Protein AF-A0A844FDL9-F1 (afdb_monomer)

Organism: Clostridium scindens (strain JCM 10418 / VPI 12708) (NCBI:txid29347)

Radius of gyration: 16.91 Å; Cα contacts (8 Å, |Δi|>4): 120; chains: 1; bounding box: 46×26×45 Å

pLDDT: mean 82.96, std 13.06, range [42.12, 95.38]

Foldseek 3Di:
DVVVVVVLVLLQQLLVQLLVVVCVVPPVDSLQSLLLLLVLQCVVVVPQKAALVRSQVSSCVRRVDNDDSVSSVSSVVVVVQWDDDPRMIGGNPPDPDDPHDSSVVSSVVSSVVSVVVVVVVVVVVVVVVD

Solvent-accessible surface area (backbone atoms only — not comparable to full-atom values): 7334 Å² total; per-residue (Å²): 114,79,68,64,55,51,55,40,52,42,31,27,52,10,40,48,53,35,50,49,52,57,37,71,73,74,58,78,41,70,43,54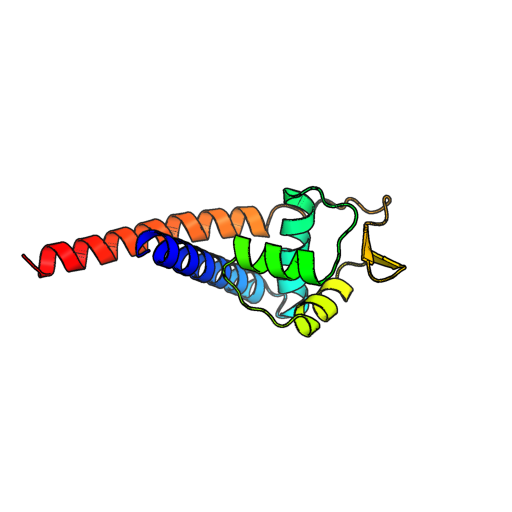,54,54,28,49,55,52,50,48,52,34,61,78,71,65,53,59,60,48,44,67,66,60,51,52,53,50,48,28,73,68,33,44,50,91,72,61,66,71,57,54,60,56,8,48,68,70,44,81,45,57,44,80,56,97,86,28,38,34,56,47,89,87,58,88,70,91,73,84,50,63,65,62,55,48,28,50,54,32,36,58,52,44,50,54,50,51,54,51,52,52,49,52,54,55,64,72,72,110

Sequence (130 aa):
MGKMLKDAEIKSMASYVTFRQLYDDGKNDIYYIIARFAENVLATQKWYSFGLTELVEQMRSEFGFDIPDYVIKTSLKRLKYLERKEGKYYIASKNTNKECGVVSETQKSALENNQKLMDALIKYIEEKRS

Nearest PDB structures (foldseek):
  5v89-assembly2_C  TM=6.848E-01  e=9.150E-02  Homo sapiens
  8b9x-assembly2_B  TM=7.469E-01  e=3.363E-01  Homo sapiens
  7viv-assembly1_A  TM=6.199E-01  e=5.727E-01  African swine fever virus
  6l0o-assembly1_A  TM=5.869E-01  e=9.753E-01  Homo sapiens
  7t8l-assembly1_A  TM=5.313E-01  e=7.256E-01  Acinetobacter sp. NEB 394

Secondary structure (DSSP, 8-state):
-HHHHHHHHHHHHHHHHHHHHHIIIII--HHHHHHHHHHHHHHHTT-SEE-HHHHHHHHHHHH-----HHHHHHHHTT-TTEEEETTEEEE-TT---S-TTHHHHHHHHHHHHHHHHHHHHHHHHHHHH-

Structure (mmCIF, N/CA/C/O backbone):
data_AF-A0A844FDL9-F1
#
_entry.id   AF-A0A844FDL9-F1
#
loop_
_atom_site.group_PDB
_atom_site.id
_atom_site.type_symbol
_atom_site.label_atom_id
_atom_site.label_alt_id
_atom_site.label_comp_id
_atom_site.label_asym_id
_atom_site.label_entity_id
_atom_site.label_seq_id
_atom_site.pdbx_PDB_ins_code
_atom_site.Cartn_x
_atom_site.Cartn_y
_atom_site.Cartn_z
_atom_site.occupancy
_atom_site.B_iso_or_equiv
_atom_site.auth_seq_id
_atom_site.auth_comp_id
_atom_site.auth_asym_id
_atom_site.auth_atom_id
_atom_site.pdbx_PDB_model_num
ATOM 1 N N . MET A 1 1 ? -6.830 -12.412 22.369 1.00 42.12 1 MET A N 1
ATOM 2 C CA . MET A 1 1 ? -7.407 -12.562 21.013 1.00 42.12 1 MET A CA 1
ATOM 3 C C . MET A 1 1 ? -8.255 -11.361 20.588 1.00 42.12 1 MET A C 1
ATOM 5 O O . MET A 1 1 ? -7.950 -10.788 19.556 1.00 42.12 1 MET A O 1
ATOM 9 N N . GLY A 1 2 ? -9.226 -10.894 21.389 1.00 47.16 2 GLY A N 1
ATOM 10 C CA . GLY A 1 2 ? -10.128 -9.789 20.999 1.00 47.16 2 GLY A CA 1
ATOM 11 C C . GLY A 1 2 ? -9.512 -8.391 20.784 1.00 47.16 2 GLY A C 1
ATOM 12 O O . GLY A 1 2 ? -10.136 -7.568 20.131 1.00 47.16 2 GLY A O 1
ATOM 13 N N . LYS A 1 3 ? -8.299 -8.106 21.287 1.00 54.09 3 LYS A N 1
ATOM 14 C CA . LYS A 1 3 ? -7.605 -6.820 21.050 1.00 54.09 3 LYS A CA 1
ATOM 15 C C . LYS A 1 3 ? -6.950 -6.748 19.657 1.00 54.09 3 LYS A C 1
ATOM 17 O O . LYS A 1 3 ? -7.048 -5.724 19.004 1.00 54.09 3 LYS A O 1
ATOM 22 N N . MET A 1 4 ? -6.379 -7.857 19.170 1.00 54.25 4 MET A N 1
ATOM 23 C CA . MET A 1 4 ? -5.722 -7.916 17.850 1.00 54.25 4 MET A CA 1
ATOM 24 C C . MET A 1 4 ? -6.706 -7.835 16.674 1.00 54.25 4 MET A C 1
ATOM 26 O O . MET A 1 4 ? -6.350 -7.287 15.637 1.00 54.25 4 MET A O 1
ATOM 30 N N . LEU A 1 5 ? -7.932 -8.358 16.827 1.00 56.59 5 LEU A N 1
ATOM 31 C CA . LEU A 1 5 ? -8.976 -8.225 15.799 1.00 56.59 5 LEU A CA 1
ATOM 32 C C . LEU A 1 5 ? -9.392 -6.759 15.601 1.00 56.59 5 LEU A C 1
ATOM 34 O O . LEU A 1 5 ? -9.464 -6.306 14.463 1.00 56.59 5 LEU A O 1
ATOM 38 N N . LYS A 1 6 ? -9.545 -5.999 16.696 1.00 68.31 6 LYS A N 1
ATOM 39 C CA . LYS A 1 6 ? -9.884 -4.568 16.639 1.00 68.31 6 LYS A CA 1
ATOM 40 C C . LYS A 1 6 ? -8.829 -3.757 15.886 1.00 68.31 6 LYS A C 1
ATOM 42 O O . LYS A 1 6 ? -9.177 -2.924 15.058 1.00 68.31 6 LYS A O 1
ATOM 47 N N . ASP A 1 7 ? -7.548 -4.026 16.131 1.00 79.00 7 ASP A N 1
ATOM 48 C CA . ASP A 1 7 ? -6.461 -3.261 15.509 1.00 79.00 7 ASP A CA 1
ATOM 49 C C . ASP A 1 7 ? -6.415 -3.457 13.983 1.00 79.00 7 ASP A C 1
ATOM 51 O O . ASP A 1 7 ? -6.181 -2.503 13.239 1.00 79.00 7 ASP A O 1
ATOM 55 N N . ALA A 1 8 ? -6.664 -4.677 13.496 1.00 80.75 8 ALA A N 1
ATOM 56 C CA . ALA A 1 8 ? -6.704 -4.968 12.063 1.00 80.75 8 ALA A CA 1
ATOM 57 C C . ALA A 1 8 ? -7.917 -4.322 11.371 1.00 80.75 8 ALA A C 1
ATOM 59 O O . ALA A 1 8 ? -7.776 -3.752 10.289 1.00 80.75 8 ALA A O 1
ATOM 60 N N . GLU A 1 9 ? -9.090 -4.359 12.007 1.00 82.81 9 GLU A N 1
ATOM 61 C CA . GLU A 1 9 ? -10.319 -3.733 11.502 1.00 82.81 9 GLU A CA 1
ATOM 62 C C . GLU A 1 9 ? -10.180 -2.207 11.420 1.00 82.81 9 GLU A C 1
ATOM 64 O O . GLU A 1 9 ? -10.497 -1.607 10.392 1.00 82.81 9 GLU A O 1
ATOM 69 N N . ILE A 1 10 ? -9.616 -1.580 12.456 1.00 85.88 10 ILE A N 1
ATOM 70 C CA . ILE A 1 10 ? -9.383 -0.130 12.504 1.00 85.88 10 ILE A CA 1
ATOM 71 C C . ILE A 1 10 ? -8.388 0.302 11.421 1.00 85.88 10 ILE A C 1
ATOM 73 O O . ILE A 1 10 ? -8.634 1.284 10.712 1.00 85.88 10 ILE A O 1
ATOM 77 N N . LYS A 1 11 ? -7.296 -0.454 11.236 1.00 87.50 11 LYS A N 1
ATOM 78 C CA . LYS A 1 11 ? -6.318 -0.215 10.160 1.00 87.50 11 LYS A CA 1
ATOM 79 C C . LYS A 1 11 ? -6.929 -0.376 8.771 1.00 87.50 11 LYS A C 1
ATOM 81 O O . LYS A 1 11 ? -6.692 0.475 7.913 1.00 87.50 11 LYS A O 1
ATOM 86 N N . SER A 1 12 ? -7.734 -1.418 8.564 1.00 88.19 12 SER A N 1
ATOM 87 C CA . SER A 1 12 ? -8.431 -1.672 7.299 1.00 88.19 12 SER A CA 1
ATOM 88 C C . SER A 1 12 ? -9.394 -0.533 6.956 1.00 88.19 12 SER A C 1
ATOM 90 O O . SER A 1 12 ? -9.339 0.031 5.862 1.00 88.19 12 SER A O 1
ATOM 92 N N . MET A 1 13 ? -10.205 -0.0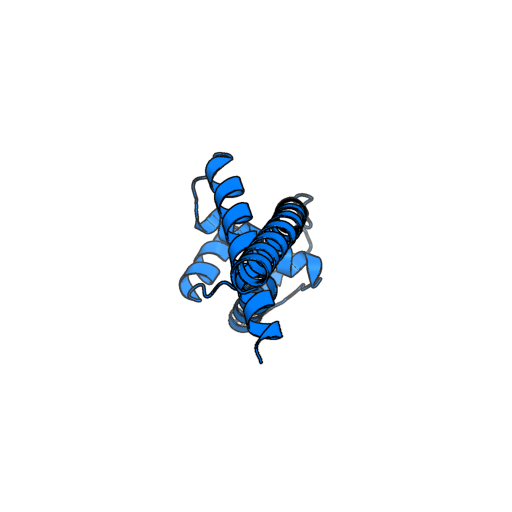92 7.923 1.00 88.69 13 MET A N 1
ATOM 93 C CA . MET A 1 13 ? -11.102 1.051 7.742 1.00 88.69 13 MET A CA 1
ATOM 94 C C . MET A 1 13 ? -10.340 2.349 7.465 1.00 88.69 13 MET A C 1
ATOM 96 O O . MET A 1 13 ? -10.752 3.130 6.608 1.00 88.69 13 MET A O 1
ATOM 100 N N . ALA A 1 14 ? -9.233 2.599 8.172 1.00 87.56 14 ALA A N 1
ATOM 101 C CA . ALA A 1 14 ? -8.436 3.812 7.977 1.00 87.56 14 ALA A CA 1
ATOM 102 C C . ALA A 1 14 ? -7.850 3.842 6.569 1.00 87.56 14 ALA A C 1
ATOM 104 O O . ALA A 1 14 ? -7.992 4.825 5.844 1.00 87.56 14 ALA A O 1
ATOM 105 N N . SER A 1 15 ? -7.285 2.714 6.152 1.00 90.44 15 SER A N 1
ATOM 106 C CA . SER A 1 15 ? -6.722 2.556 4.823 1.00 90.44 15 SER A CA 1
ATOM 107 C C . SER A 1 15 ? -7.804 2.668 3.739 1.00 90.44 15 SER A C 1
ATOM 109 O O . SER A 1 15 ? -7.524 3.210 2.673 1.00 90.44 15 SER A O 1
ATOM 111 N N . TYR A 1 16 ? -9.045 2.218 3.987 1.00 90.06 16 TYR A N 1
ATOM 112 C CA . TYR A 1 16 ? -10.166 2.375 3.046 1.00 90.06 16 TYR A CA 1
ATOM 113 C C . TYR A 1 16 ? -10.566 3.843 2.874 1.00 90.06 16 TYR A C 1
ATOM 115 O O . TYR A 1 16 ? -10.747 4.301 1.746 1.00 90.06 16 TYR A O 1
ATOM 123 N N . VAL A 1 17 ? -10.651 4.602 3.971 1.00 88.88 17 VAL A N 1
ATOM 124 C CA . VAL A 1 17 ? -10.907 6.051 3.925 1.00 88.88 17 VAL A CA 1
ATOM 125 C C . VAL A 1 17 ? -9.806 6.758 3.133 1.00 88.88 17 VAL A C 1
ATOM 127 O O . VAL A 1 17 ? -10.109 7.531 2.227 1.00 88.88 17 VAL A O 1
ATOM 130 N N . THR A 1 18 ? -8.538 6.431 3.398 1.00 88.56 18 THR A N 1
ATOM 131 C CA . THR A 1 18 ? -7.396 6.967 2.641 1.00 88.56 18 THR A CA 1
ATOM 132 C C . THR A 1 18 ? -7.462 6.598 1.163 1.00 88.56 18 THR A C 1
ATOM 134 O O . THR A 1 18 ? -7.263 7.455 0.306 1.00 88.56 18 THR A O 1
ATOM 137 N N . PHE A 1 19 ? -7.774 5.340 0.842 1.00 89.94 19 PHE A N 1
ATOM 138 C CA . PHE A 1 19 ? -7.952 4.891 -0.536 1.00 89.94 19 PHE A CA 1
ATOM 139 C C . PHE A 1 19 ? -9.044 5.702 -1.237 1.00 89.94 19 PHE A C 1
ATOM 141 O O . PHE A 1 19 ? -8.838 6.165 -2.356 1.00 89.94 19 PHE A O 1
ATOM 148 N N . ARG A 1 20 ? -10.191 5.898 -0.575 1.00 88.81 20 ARG A N 1
ATOM 149 C CA . ARG A 1 20 ? -11.329 6.642 -1.115 1.00 88.81 20 ARG A CA 1
ATOM 150 C C . ARG A 1 20 ? -10.974 8.103 -1.380 1.00 88.81 20 ARG A C 1
ATOM 152 O O . ARG A 1 20 ? -11.254 8.589 -2.467 1.00 88.81 20 ARG A O 1
ATOM 159 N N . GLN A 1 21 ? -10.289 8.758 -0.446 1.00 86.69 21 GLN A N 1
ATOM 160 C CA . GLN A 1 21 ? -9.817 10.135 -0.616 1.00 86.69 21 GLN A CA 1
ATOM 161 C C . GLN A 1 21 ? -8.857 10.260 -1.806 1.00 86.69 21 GLN A C 1
ATOM 163 O O . GLN A 1 21 ? -9.064 11.097 -2.675 1.00 86.69 21 GLN A O 1
ATOM 168 N N . LEU A 1 22 ? -7.876 9.359 -1.922 1.00 85.00 22 LEU A N 1
ATOM 169 C CA . LEU A 1 22 ? -6.951 9.340 -3.063 1.00 85.00 22 LEU A CA 1
ATOM 170 C C . LEU A 1 22 ? -7.641 9.025 -4.400 1.00 85.00 22 LEU A C 1
ATOM 172 O O . LEU A 1 22 ? -7.162 9.441 -5.457 1.00 85.00 22 LEU A O 1
ATOM 176 N N . TYR A 1 23 ? -8.731 8.257 -4.365 1.00 86.94 23 TYR A N 1
ATOM 177 C CA . TYR A 1 23 ? -9.550 7.963 -5.536 1.00 86.94 23 TYR A CA 1
ATOM 178 C C . TYR A 1 23 ? -10.333 9.199 -5.987 1.00 86.94 23 TYR A C 1
ATOM 180 O O . TYR A 1 23 ? -10.280 9.555 -7.166 1.00 86.94 23 TYR A O 1
ATOM 188 N N . ASP A 1 24 ? -10.992 9.867 -5.040 1.00 84.38 24 ASP A N 1
ATOM 189 C CA . ASP A 1 24 ? -11.831 11.042 -5.276 1.00 84.38 24 ASP A CA 1
ATOM 190 C C . ASP A 1 24 ? -11.001 12.295 -5.645 1.00 84.38 24 ASP A C 1
ATOM 192 O O . ASP A 1 24 ? -11.478 13.120 -6.423 1.00 84.38 24 ASP A O 1
ATOM 196 N N . ASP A 1 25 ? -9.725 12.377 -5.238 1.00 76.19 25 ASP A N 1
ATOM 197 C CA . ASP A 1 25 ? -8.748 13.422 -5.624 1.00 76.19 25 ASP A CA 1
ATOM 198 C C . ASP A 1 25 ? -8.296 13.358 -7.108 1.00 76.19 25 ASP A C 1
ATOM 200 O O . ASP A 1 25 ? -7.269 13.909 -7.515 1.00 76.19 25 ASP A O 1
ATOM 204 N N . GLY A 1 26 ? -9.080 12.695 -7.961 1.00 58.50 26 GLY A N 1
ATOM 205 C CA . GLY A 1 26 ? -9.009 12.838 -9.414 1.00 58.50 26 GLY A CA 1
ATOM 206 C C . GLY A 1 26 ? -8.098 11.848 -10.130 1.00 58.50 26 GLY A C 1
ATOM 207 O O . GLY A 1 26 ? -7.892 11.987 -11.336 1.00 58.50 26 GLY A O 1
ATOM 208 N N . LYS A 1 27 ? -7.562 10.833 -9.439 1.00 62.81 27 LYS A N 1
ATOM 209 C CA . LYS A 1 27 ? -6.688 9.848 -10.089 1.00 62.81 27 LYS A CA 1
ATOM 210 C C . LYS A 1 27 ? -7.408 8.620 -10.617 1.00 62.81 27 LYS A C 1
ATOM 212 O O . LYS A 1 27 ? -6.846 8.052 -11.544 1.00 62.81 27 LYS A O 1
ATOM 217 N N . ASN A 1 28 ? -8.597 8.244 -10.107 1.00 76.00 28 ASN A N 1
ATOM 218 C CA . ASN A 1 28 ? -9.483 7.134 -10.554 1.00 76.00 28 ASN A CA 1
ATOM 219 C C . ASN A 1 28 ? -8.790 5.824 -11.025 1.00 76.00 28 ASN A C 1
ATOM 221 O O . ASN A 1 28 ? -9.413 4.947 -11.618 1.00 76.00 28 ASN A O 1
ATOM 225 N N . ASP A 1 29 ? -7.494 5.669 -10.768 1.00 87.94 29 ASP A N 1
ATOM 226 C CA . ASP A 1 29 ? -6.626 4.596 -11.218 1.00 87.94 29 ASP A CA 1
ATOM 227 C C . ASP A 1 29 ? -6.250 3.833 -9.958 1.00 87.94 29 ASP A C 1
ATOM 229 O O . ASP A 1 29 ? -5.365 4.215 -9.188 1.00 87.94 29 ASP A O 1
ATOM 233 N N . ILE A 1 30 ? -6.970 2.739 -9.746 1.00 90.31 30 ILE A N 1
ATOM 234 C CA . ILE A 1 30 ? -6.791 1.847 -8.604 1.00 90.31 30 ILE A CA 1
ATOM 235 C C . ILE A 1 30 ? -5.334 1.365 -8.518 1.00 90.31 30 ILE A C 1
ATOM 237 O O . ILE A 1 30 ? -4.775 1.293 -7.426 1.00 90.31 30 ILE A O 1
ATOM 241 N N . TYR A 1 31 ? -4.678 1.104 -9.654 1.00 92.44 31 TYR A N 1
ATOM 242 C CA . TYR A 1 31 ? -3.280 0.670 -9.680 1.00 92.44 31 TYR A CA 1
ATOM 243 C C . TYR A 1 31 ? -2.322 1.793 -9.290 1.00 92.44 31 TYR A C 1
ATOM 245 O O . TYR A 1 31 ? -1.291 1.531 -8.673 1.00 92.44 31 TYR A O 1
ATOM 253 N N . TYR A 1 32 ? -2.649 3.043 -9.622 1.00 89.69 32 TYR A N 1
ATOM 254 C CA . TYR A 1 32 ? -1.893 4.194 -9.135 1.00 89.69 32 TYR A CA 1
ATOM 255 C C . TYR A 1 32 ? -1.994 4.313 -7.611 1.00 89.69 32 TYR A C 1
ATOM 257 O O . TYR A 1 32 ? -0.976 4.461 -6.938 1.00 89.69 32 TYR A O 1
ATOM 265 N N . ILE A 1 33 ? -3.203 4.206 -7.056 1.00 90.75 33 ILE A N 1
ATOM 266 C CA . ILE A 1 33 ? -3.420 4.325 -5.610 1.00 90.75 33 ILE A CA 1
ATOM 267 C C . ILE A 1 33 ? -2.679 3.205 -4.876 1.00 90.75 33 ILE A C 1
ATOM 269 O O . ILE A 1 33 ? -1.910 3.479 -3.960 1.00 90.75 33 ILE A O 1
ATOM 273 N N . ILE A 1 34 ? -2.804 1.953 -5.322 1.00 93.62 34 ILE A N 1
ATOM 274 C CA . ILE A 1 34 ? -2.074 0.822 -4.724 1.00 93.62 34 ILE A CA 1
ATOM 275 C C . ILE A 1 34 ? -0.553 1.025 -4.831 1.00 93.62 34 ILE A C 1
ATOM 277 O O . ILE A 1 34 ? 0.172 0.724 -3.884 1.00 93.62 34 ILE A O 1
ATOM 281 N N . ALA A 1 35 ? -0.053 1.588 -5.936 1.00 92.31 35 ALA A N 1
ATOM 282 C CA . ALA A 1 35 ? 1.364 1.921 -6.073 1.00 92.31 35 ALA A CA 1
ATOM 283 C C . ALA A 1 35 ? 1.822 2.963 -5.042 1.00 92.31 35 ALA A C 1
ATOM 285 O O . ALA A 1 35 ? 2.934 2.861 -4.533 1.00 92.31 35 ALA A O 1
ATOM 286 N N . ARG A 1 36 ? 0.962 3.924 -4.680 1.00 89.94 36 ARG A N 1
ATOM 287 C CA . ARG A 1 36 ? 1.240 4.890 -3.609 1.00 89.94 36 ARG A CA 1
ATOM 288 C C . ARG A 1 36 ? 1.351 4.224 -2.239 1.00 89.94 36 ARG A C 1
ATOM 290 O O . ARG A 1 36 ? 2.242 4.594 -1.477 1.00 89.94 36 ARG A O 1
ATOM 297 N N . PHE A 1 37 ? 0.490 3.250 -1.938 1.00 92.50 37 PHE A N 1
ATOM 298 C CA . PHE A 1 37 ? 0.599 2.452 -0.711 1.00 92.50 37 PHE A CA 1
ATOM 299 C C . PHE A 1 37 ? 1.898 1.637 -0.687 1.00 92.50 37 PHE A C 1
ATOM 301 O O . PHE A 1 37 ? 2.597 1.637 0.322 1.00 92.50 37 PHE A O 1
ATOM 308 N N . ALA A 1 38 ? 2.267 1.002 -1.803 1.00 92.62 38 ALA A N 1
ATOM 309 C CA . ALA A 1 38 ? 3.542 0.298 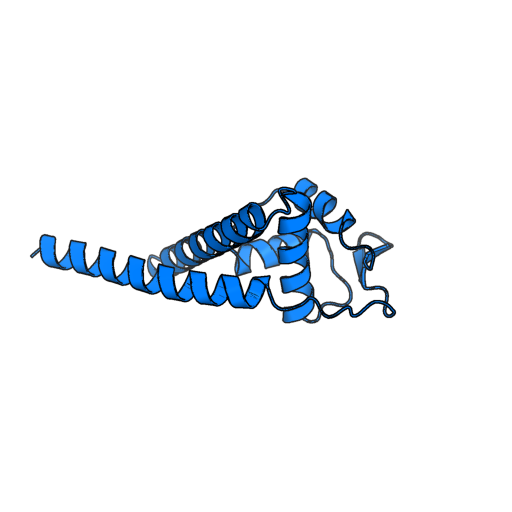-1.913 1.00 92.62 38 ALA A CA 1
ATOM 310 C C . ALA A 1 38 ? 4.737 1.247 -1.722 1.00 92.62 38 ALA A C 1
ATOM 312 O O . ALA A 1 38 ? 5.643 0.943 -0.955 1.00 92.62 38 ALA A O 1
ATOM 313 N N . GLU A 1 39 ? 4.730 2.420 -2.362 1.00 90.12 39 GLU A N 1
ATOM 314 C CA . GLU A 1 39 ? 5.788 3.423 -2.192 1.00 90.12 39 GLU A CA 1
ATOM 315 C C . GLU A 1 39 ? 5.907 3.892 -0.735 1.00 90.12 39 GLU A C 1
AT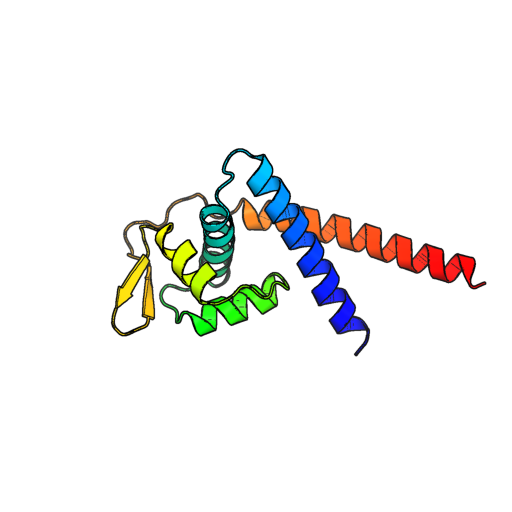OM 317 O O . GLU A 1 39 ? 7.024 4.057 -0.248 1.00 90.12 39 GLU A O 1
ATOM 322 N N . ASN A 1 40 ? 4.781 4.039 -0.023 1.00 89.31 40 ASN A N 1
ATOM 323 C CA . ASN A 1 40 ? 4.786 4.360 1.403 1.00 89.31 40 ASN A CA 1
ATOM 324 C C . ASN A 1 40 ? 5.563 3.309 2.208 1.00 89.31 40 ASN A C 1
ATOM 326 O O . ASN A 1 40 ? 6.471 3.679 2.942 1.00 89.31 40 ASN A O 1
ATOM 330 N N . VAL A 1 41 ? 5.284 2.015 2.002 1.00 90.94 41 VAL A N 1
ATOM 331 C CA . VAL A 1 41 ? 6.019 0.917 2.661 1.00 90.94 41 VAL A CA 1
ATOM 332 C C . VAL A 1 41 ? 7.514 0.984 2.354 1.00 90.94 41 VAL A C 1
ATOM 334 O O . VAL A 1 41 ? 8.346 0.902 3.254 1.00 90.94 41 VAL A O 1
ATOM 337 N N . LEU A 1 42 ? 7.879 1.150 1.079 1.00 89.69 42 LEU A N 1
ATOM 338 C CA . LEU A 1 42 ? 9.287 1.182 0.673 1.00 89.69 42 LEU A CA 1
ATOM 339 C C . LEU A 1 42 ? 10.047 2.328 1.346 1.00 89.69 42 LEU A C 1
ATOM 341 O O . LEU A 1 42 ? 11.196 2.156 1.755 1.00 89.69 42 LEU A O 1
ATOM 345 N N . ALA A 1 43 ? 9.405 3.487 1.476 1.00 84.31 43 ALA A N 1
ATOM 346 C CA . ALA A 1 43 ? 10.014 4.656 2.079 1.00 84.31 43 ALA A CA 1
ATOM 347 C C . ALA A 1 43 ? 10.074 4.580 3.612 1.00 84.31 43 ALA A C 1
ATOM 349 O O . ALA A 1 43 ? 11.117 4.899 4.188 1.00 84.31 43 ALA A O 1
ATOM 350 N N . THR A 1 44 ? 9.006 4.126 4.278 1.00 83.12 44 THR A N 1
ATOM 351 C CA . THR A 1 44 ? 8.969 3.989 5.744 1.00 83.12 44 THR A CA 1
ATOM 352 C C . THR A 1 44 ? 9.937 2.915 6.229 1.00 83.12 44 THR A C 1
ATOM 354 O O . THR A 1 44 ? 10.674 3.141 7.190 1.00 83.12 44 THR A O 1
ATOM 357 N N . GLN A 1 45 ? 10.007 1.785 5.521 1.00 83.44 45 GLN A N 1
ATOM 358 C CA . GLN A 1 45 ? 10.902 0.671 5.841 1.00 83.44 45 GLN A CA 1
ATOM 359 C C . GLN A 1 45 ? 12.325 0.854 5.283 1.00 83.44 45 GLN A C 1
ATOM 361 O O . GLN A 1 45 ? 13.217 0.062 5.588 1.00 83.44 45 GLN A O 1
ATOM 366 N N . LYS A 1 46 ? 12.565 1.904 4.481 1.00 84.00 46 LYS A N 1
ATOM 367 C CA . LYS A 1 46 ? 13.847 2.196 3.807 1.00 84.00 46 LYS A CA 1
ATOM 368 C C . LYS A 1 46 ? 14.365 1.023 2.961 1.00 84.00 46 LYS A C 1
ATOM 370 O O . LYS A 1 46 ? 15.565 0.742 2.930 1.00 84.00 46 LYS A O 1
ATOM 375 N N . TRP A 1 47 ? 13.466 0.317 2.280 1.00 87.94 47 TRP A N 1
ATOM 376 C CA . TRP A 1 47 ? 13.814 -0.830 1.443 1.00 87.94 47 TRP A CA 1
ATOM 377 C C . TRP A 1 47 ? 14.359 -0.385 0.087 1.00 87.94 47 TRP A C 1
ATOM 379 O O . TRP A 1 47 ? 13.640 0.205 -0.712 1.00 87.94 47 TRP A O 1
ATOM 389 N N . TYR A 1 48 ? 15.612 -0.732 -0.214 1.00 87.44 48 TYR A N 1
ATOM 390 C CA . TYR A 1 48 ? 16.226 -0.499 -1.532 1.00 87.44 48 TYR A CA 1
ATOM 391 C C . TYR A 1 48 ? 16.062 -1.680 -2.499 1.00 87.44 48 TYR A C 1
ATOM 393 O O . TYR A 1 48 ? 16.191 -1.513 -3.714 1.00 87.44 48 TYR A O 1
ATOM 401 N N . SER A 1 49 ? 15.762 -2.869 -1.970 1.00 91.00 49 SER A N 1
ATOM 402 C CA . SER A 1 49 ? 15.432 -4.068 -2.739 1.00 91.00 49 SER A CA 1
ATOM 403 C C . SER A 1 49 ? 14.445 -4.940 -1.974 1.00 91.00 49 SER A C 1
ATOM 405 O O . SER A 1 49 ? 14.550 -5.006 -0.751 1.00 91.00 49 SER A O 1
ATOM 407 N N . PHE A 1 50 ? 13.538 -5.625 -2.670 1.00 94.31 50 PHE A N 1
ATOM 408 C CA . PHE A 1 50 ? 12.493 -6.438 -2.036 1.00 94.31 50 PHE A CA 1
ATOM 409 C C . PHE A 1 50 ? 11.940 -7.527 -2.968 1.00 94.31 50 PHE A C 1
ATOM 411 O O . PHE A 1 50 ? 11.973 -7.406 -4.199 1.00 94.31 50 PHE A O 1
ATOM 418 N N . GLY A 1 51 ? 11.415 -8.601 -2.382 1.00 95.19 51 GLY A N 1
ATOM 419 C CA . GLY A 1 51 ? 10.576 -9.592 -3.053 1.00 95.19 51 GLY A CA 1
ATOM 420 C C . GLY A 1 51 ? 9.106 -9.163 -3.111 1.00 95.19 51 GLY A C 1
ATOM 421 O O . GLY A 1 51 ? 8.634 -8.399 -2.273 1.00 95.19 51 GLY A O 1
ATOM 422 N N . LEU A 1 52 ? 8.350 -9.673 -4.093 1.00 94.69 52 LEU A N 1
ATOM 423 C CA . LEU A 1 52 ? 6.912 -9.372 -4.193 1.00 94.69 52 LEU A CA 1
ATOM 424 C C . LEU A 1 52 ? 6.154 -9.836 -2.943 1.00 94.69 52 LEU A C 1
ATOM 426 O O . LEU A 1 52 ? 5.383 -9.062 -2.390 1.00 94.69 52 LEU A O 1
ATOM 430 N N . THR A 1 53 ? 6.406 -11.069 -2.499 1.00 93.75 53 THR A N 1
ATOM 431 C CA . THR A 1 53 ? 5.755 -11.671 -1.327 1.00 93.75 53 THR A CA 1
ATOM 432 C C . THR A 1 53 ? 6.034 -10.875 -0.053 1.00 93.75 53 THR A C 1
ATOM 434 O O . THR A 1 53 ? 5.099 -10.555 0.668 1.00 93.75 53 THR A O 1
ATOM 437 N N . GLU A 1 54 ? 7.286 -10.455 0.161 1.00 94.44 54 GLU A N 1
ATOM 438 C CA . GLU A 1 54 ? 7.682 -9.622 1.310 1.00 94.44 54 GLU A CA 1
ATOM 439 C C . GLU A 1 54 ? 6.904 -8.298 1.337 1.00 94.44 54 GLU A C 1
ATOM 441 O O . GLU A 1 54 ? 6.400 -7.883 2.378 1.00 94.44 54 GLU A O 1
ATOM 446 N N . LEU A 1 55 ? 6.751 -7.646 0.178 1.00 94.88 55 LEU A N 1
ATOM 447 C CA . LEU A 1 55 ? 5.954 -6.425 0.078 1.00 94.88 55 LEU A CA 1
ATOM 448 C C . LEU A 1 55 ? 4.467 -6.688 0.349 1.00 94.88 55 LEU A C 1
ATOM 450 O O . LEU A 1 55 ? 3.844 -5.903 1.058 1.00 94.88 55 LEU A O 1
ATOM 454 N N . VAL A 1 56 ? 3.891 -7.762 -0.202 1.00 94.50 56 VAL A N 1
ATOM 455 C CA . VAL A 1 56 ? 2.474 -8.109 0.017 1.00 94.50 56 VAL A CA 1
ATOM 456 C C . VAL A 1 56 ? 2.197 -8.339 1.502 1.00 94.50 56 VAL A C 1
ATOM 458 O O . VAL A 1 56 ? 1.232 -7.795 2.040 1.00 94.50 56 VAL A O 1
ATOM 461 N N . GLU A 1 57 ? 3.052 -9.104 2.176 1.00 93.88 57 GLU A N 1
ATOM 462 C CA . GLU A 1 57 ? 2.936 -9.376 3.609 1.00 93.88 57 GLU A CA 1
ATOM 463 C C . GLU A 1 57 ? 3.063 -8.096 4.439 1.00 93.88 57 GLU A C 1
ATOM 465 O O . GLU A 1 57 ? 2.252 -7.860 5.340 1.00 93.88 57 GLU A O 1
ATOM 470 N N . GLN A 1 58 ? 4.013 -7.222 4.095 1.00 94.06 58 GLN A N 1
ATOM 471 C CA . GLN A 1 58 ? 4.193 -5.949 4.788 1.00 94.06 58 GLN A CA 1
ATOM 472 C C . GLN A 1 58 ? 2.995 -5.013 4.590 1.00 94.06 58 GLN A C 1
ATOM 474 O O . GLN A 1 58 ? 2.488 -4.446 5.557 1.00 94.06 58 GLN A O 1
ATOM 479 N N . MET A 1 59 ? 2.483 -4.901 3.361 1.00 93.19 59 MET A N 1
ATOM 480 C CA . MET A 1 59 ? 1.274 -4.129 3.065 1.00 93.19 59 MET A CA 1
ATOM 481 C C . MET A 1 59 ? 0.064 -4.667 3.837 1.00 93.19 59 MET A C 1
ATOM 483 O O . MET A 1 59 ? -0.707 -3.889 4.396 1.00 93.19 59 MET A O 1
ATOM 487 N N . ARG A 1 60 ? -0.098 -5.992 3.916 1.00 92.12 60 ARG A N 1
ATOM 488 C CA . ARG A 1 60 ? -1.174 -6.621 4.693 1.00 92.12 60 ARG A CA 1
ATOM 489 C C . ARG A 1 60 ? -1.065 -6.287 6.180 1.00 92.12 60 ARG A C 1
ATOM 491 O O . ARG A 1 60 ? -2.068 -5.947 6.802 1.00 92.12 60 ARG A O 1
ATOM 498 N N . SER A 1 61 ? 0.140 -6.351 6.739 1.00 90.69 61 SER A N 1
ATOM 499 C CA . SER A 1 61 ? 0.413 -6.043 8.149 1.00 90.69 61 SER A CA 1
ATOM 500 C C . SER A 1 61 ? 0.170 -4.565 8.502 1.00 90.69 61 SER A C 1
ATOM 502 O O . SER A 1 61 ? -0.403 -4.242 9.553 1.00 90.69 61 SER A O 1
ATOM 504 N N . GLU A 1 62 ? 0.577 -3.649 7.618 1.00 89.31 62 GLU A N 1
ATOM 505 C CA . GLU A 1 62 ? 0.430 -2.205 7.831 1.00 89.31 62 GLU A CA 1
ATOM 506 C C . GLU A 1 62 ? -0.997 -1.707 7.578 1.00 89.31 62 GLU A C 1
ATOM 508 O O . GLU A 1 62 ? -1.524 -0.937 8.383 1.00 89.31 62 GLU A O 1
ATOM 513 N N . PHE A 1 63 ? -1.635 -2.155 6.494 1.00 89.56 63 PHE A N 1
ATOM 514 C CA . PHE A 1 63 ? -2.904 -1.593 6.018 1.00 89.56 63 PHE A CA 1
ATOM 515 C C . PHE A 1 63 ? -4.127 -2.446 6.357 1.00 89.56 63 PHE A C 1
ATOM 517 O O . PHE A 1 63 ? -5.248 -1.953 6.289 1.00 89.56 63 PHE A O 1
ATOM 524 N N . GLY A 1 64 ? -3.944 -3.716 6.727 1.00 85.88 64 GLY A N 1
ATOM 525 C CA . GLY A 1 64 ? -5.052 -4.637 6.994 1.00 85.88 64 GLY A CA 1
ATOM 526 C C . GLY A 1 64 ? -5.797 -5.100 5.737 1.00 85.88 64 GLY A C 1
ATOM 527 O O . GLY A 1 64 ? -6.863 -5.701 5.852 1.00 85.88 64 GLY A O 1
ATOM 528 N N . PHE A 1 65 ? -5.261 -4.831 4.541 1.00 82.88 65 PHE A N 1
ATOM 529 C CA . PHE A 1 65 ? -5.845 -5.272 3.276 1.00 82.88 65 PHE A CA 1
ATOM 530 C C . PHE A 1 65 ? -5.259 -6.593 2.795 1.00 82.88 65 PHE A C 1
ATOM 532 O O . PHE A 1 65 ? -4.047 -6.803 2.844 1.00 82.88 65 PHE A O 1
ATOM 539 N N . ASP A 1 66 ? -6.116 -7.433 2.223 1.00 86.50 66 ASP A N 1
ATOM 540 C CA . ASP A 1 66 ? -5.701 -8.614 1.475 1.00 86.50 66 ASP A CA 1
ATOM 541 C C . ASP A 1 66 ? -5.867 -8.354 -0.029 1.00 86.50 66 ASP A C 1
ATOM 543 O O . ASP A 1 66 ? -6.950 -8.502 -0.596 1.00 86.50 66 ASP A O 1
ATOM 547 N N . ILE A 1 67 ? -4.800 -7.861 -0.663 1.00 88.88 67 ILE A N 1
ATOM 548 C CA . ILE A 1 67 ? -4.780 -7.538 -2.094 1.00 88.88 67 ILE A CA 1
ATOM 549 C C . ILE A 1 67 ? -4.043 -8.662 -2.830 1.00 88.88 67 ILE A C 1
ATOM 551 O O . ILE A 1 67 ? -2.907 -8.963 -2.463 1.00 88.88 67 ILE A O 1
ATOM 555 N N . PRO A 1 68 ? -4.615 -9.234 -3.905 1.00 92.12 68 PRO A N 1
ATOM 556 C CA . PRO A 1 68 ? -3.939 -10.280 -4.660 1.00 92.12 68 PRO A CA 1
ATOM 557 C C . PRO A 1 68 ? -2.583 -9.833 -5.224 1.00 92.12 68 PRO A C 1
ATOM 559 O O . PRO A 1 68 ? -2.467 -8.759 -5.825 1.00 92.12 68 PRO A O 1
ATOM 562 N N . ASP A 1 69 ? -1.578 -10.707 -5.140 1.00 93.31 69 ASP A N 1
ATOM 563 C CA . ASP A 1 69 ? -0.205 -10.456 -5.600 1.00 93.31 69 ASP A CA 1
ATOM 564 C C . ASP A 1 69 ? -0.130 -9.905 -7.027 1.00 93.31 69 ASP A C 1
ATOM 566 O O . ASP A 1 69 ? 0.668 -9.013 -7.320 1.00 93.31 69 ASP A O 1
ATOM 570 N N . TYR A 1 70 ? -0.970 -10.403 -7.942 1.00 93.56 70 TYR A N 1
ATOM 571 C CA . TYR A 1 70 ? -0.975 -9.953 -9.337 1.00 93.56 70 TYR A CA 1
ATOM 572 C C . TYR A 1 70 ? -1.436 -8.494 -9.490 1.00 93.56 70 TYR A C 1
ATOM 574 O O . TYR A 1 70 ? -0.988 -7.804 -10.413 1.00 93.56 70 TYR A O 1
ATOM 582 N N . VAL A 1 71 ? -2.292 -8.002 -8.588 1.00 95.19 71 VAL A N 1
ATOM 583 C CA . VAL A 1 71 ? -2.751 -6.607 -8.551 1.00 95.19 71 VAL A CA 1
ATOM 584 C C . VAL A 1 71 ? -1.630 -5.714 -8.032 1.00 95.19 71 VAL A C 1
ATOM 586 O O . VAL A 1 71 ? -1.319 -4.707 -8.672 1.00 95.19 71 VAL A O 1
ATOM 589 N N . ILE A 1 72 ? -0.956 -6.107 -6.945 1.00 95.06 72 ILE A N 1
ATOM 590 C CA . ILE A 1 72 ? 0.211 -5.379 -6.418 1.00 95.06 72 ILE A CA 1
ATOM 591 C C . ILE A 1 72 ? 1.310 -5.336 -7.482 1.00 95.06 72 ILE A C 1
ATOM 593 O O . ILE A 1 72 ? 1.780 -4.264 -7.854 1.00 95.06 72 ILE A O 1
ATOM 597 N N . LYS A 1 73 ? 1.640 -6.483 -8.082 1.00 94.81 73 LYS A N 1
ATOM 598 C CA . LYS A 1 73 ? 2.617 -6.591 -9.172 1.00 94.81 73 LYS A CA 1
ATOM 599 C C . LYS A 1 73 ? 2.292 -5.676 -10.353 1.00 94.81 73 LYS A C 1
ATOM 601 O O . LYS A 1 73 ? 3.203 -5.102 -10.949 1.00 94.81 73 LYS A O 1
ATOM 606 N N . THR A 1 74 ? 1.017 -5.559 -10.718 1.00 95.38 74 THR A N 1
ATOM 607 C CA . THR A 1 74 ? 0.570 -4.661 -11.794 1.00 95.38 74 THR A CA 1
ATOM 608 C C . THR A 1 74 ? 0.711 -3.198 -11.385 1.00 95.38 74 THR A C 1
ATOM 610 O O . THR A 1 74 ? 1.203 -2.396 -12.175 1.00 95.38 74 THR A O 1
ATOM 613 N N . SER A 1 75 ? 0.381 -2.873 -10.137 1.00 94.75 75 SER A N 1
ATOM 614 C CA . SER A 1 75 ? 0.509 -1.531 -9.559 1.00 94.75 75 SER A CA 1
ATOM 615 C C . SER A 1 75 ? 1.961 -1.058 -9.507 1.00 94.75 75 SER A C 1
ATOM 617 O O . SER A 1 75 ? 2.254 0.065 -9.908 1.00 94.75 75 SER A O 1
ATOM 619 N N . LEU A 1 76 ? 2.904 -1.937 -9.148 1.00 94.12 76 LEU A N 1
ATOM 620 C CA . LEU A 1 76 ? 4.338 -1.619 -9.126 1.00 94.12 76 LEU A CA 1
ATOM 621 C C . LEU A 1 76 ? 4.878 -1.140 -10.483 1.00 94.12 76 LEU A C 1
ATOM 623 O O . LEU A 1 76 ? 5.852 -0.396 -10.516 1.00 94.12 76 LEU A O 1
ATOM 627 N N . LYS A 1 77 ? 4.231 -1.482 -11.608 1.00 92.06 77 LYS A N 1
ATOM 628 C CA . LYS A 1 77 ? 4.607 -0.959 -12.936 1.00 92.06 77 LYS A CA 1
A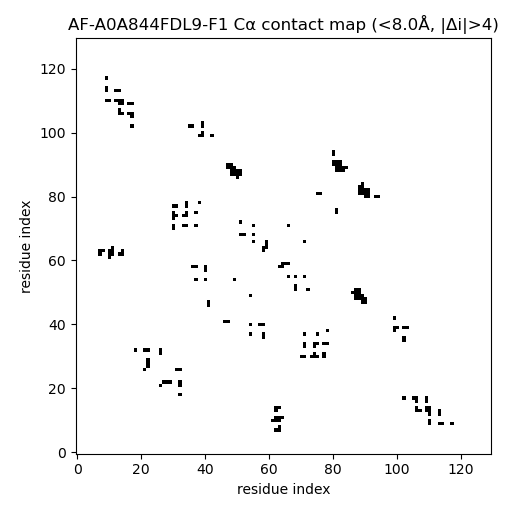TOM 629 C C . LYS A 1 77 ? 4.427 0.559 -13.059 1.00 92.06 77 LYS A C 1
ATOM 631 O O . LYS A 1 77 ? 4.984 1.160 -13.973 1.00 92.06 77 LYS A O 1
ATOM 636 N N . ARG A 1 78 ? 3.635 1.186 -12.181 1.00 90.56 78 ARG A N 1
ATOM 637 C CA . ARG A 1 78 ? 3.478 2.648 -12.114 1.00 90.56 78 ARG A CA 1
ATOM 638 C C . ARG A 1 78 ? 4.699 3.335 -11.495 1.00 90.56 78 ARG A C 1
ATOM 640 O O . ARG A 1 78 ? 4.941 4.505 -11.786 1.00 90.56 78 ARG A O 1
ATOM 647 N N . LEU A 1 79 ? 5.495 2.610 -10.709 1.00 89.44 79 LEU A N 1
ATOM 648 C CA . LEU A 1 79 ? 6.706 3.110 -10.065 1.00 89.44 79 LEU A CA 1
ATOM 649 C C . LEU A 1 79 ? 7.888 2.978 -11.032 1.00 89.44 79 LEU A C 1
ATOM 651 O O . LEU A 1 79 ? 8.616 1.990 -11.034 1.00 89.44 79 LEU A O 1
ATOM 655 N N . LYS A 1 80 ? 8.075 3.990 -11.888 1.00 87.94 80 LYS A N 1
ATOM 656 C CA . LYS A 1 80 ? 9.087 3.980 -12.969 1.00 87.94 80 LYS A CA 1
ATOM 657 C C . LYS A 1 80 ? 10.535 3.850 -12.482 1.00 87.94 80 LYS A C 1
ATOM 659 O O . LYS A 1 80 ? 11.420 3.574 -13.282 1.00 87.94 80 LYS A O 1
ATOM 664 N N . TYR A 1 81 ? 10.778 4.088 -11.198 1.00 87.25 81 TYR A N 1
ATOM 665 C CA . TYR A 1 81 ? 12.091 3.955 -10.575 1.00 87.25 81 TYR A CA 1
ATOM 666 C C . TYR A 1 81 ? 12.402 2.520 -10.121 1.00 87.25 81 TYR A C 1
ATOM 668 O O . TYR A 1 81 ? 13.504 2.279 -9.632 1.00 87.25 81 TYR A O 1
ATOM 676 N N . LEU A 1 82 ? 11.460 1.577 -10.244 1.00 90.44 82 LEU A N 1
ATOM 677 C CA . LEU A 1 82 ? 11.689 0.177 -9.907 1.00 90.44 82 LE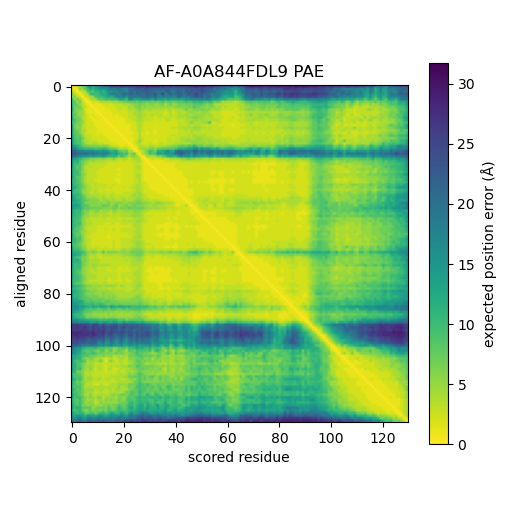U A CA 1
ATOM 678 C C . LEU A 1 82 ? 12.226 -0.608 -11.103 1.00 90.44 82 LEU A C 1
ATOM 680 O O . LEU A 1 82 ? 11.622 -0.645 -12.174 1.00 90.44 82 LEU A O 1
ATOM 684 N N . GLU A 1 83 ? 13.319 -1.324 -10.874 1.00 90.62 83 GLU A N 1
ATOM 685 C CA . GLU A 1 83 ? 13.864 -2.316 -11.796 1.00 90.62 83 GLU A CA 1
ATOM 686 C C . GLU A 1 83 ? 13.642 -3.722 -11.239 1.00 90.62 83 GLU A C 1
ATOM 688 O O . GLU A 1 83 ? 13.813 -3.958 -10.045 1.00 90.62 83 GLU A O 1
ATOM 693 N N . ARG A 1 84 ? 13.289 -4.684 -12.100 1.00 90.62 84 ARG A N 1
ATOM 694 C CA . ARG A 1 84 ? 13.151 -6.092 -11.706 1.00 90.62 84 ARG A CA 1
ATOM 695 C C . ARG A 1 84 ? 14.317 -6.906 -12.256 1.00 90.62 84 ARG A C 1
ATOM 697 O O . ARG A 1 84 ? 14.473 -6.988 -13.472 1.00 90.62 84 ARG A O 1
ATOM 704 N N . LYS A 1 85 ? 15.102 -7.527 -11.376 1.00 90.50 85 LYS A N 1
ATOM 705 C CA . LYS A 1 85 ? 16.248 -8.389 -11.718 1.00 90.50 85 LYS A CA 1
ATOM 706 C C . LYS A 1 85 ? 16.246 -9.608 -10.801 1.00 90.50 85 LYS A C 1
ATOM 708 O O . LYS A 1 85 ? 15.891 -9.486 -9.637 1.00 90.50 85 LYS A O 1
ATOM 713 N N . GLU A 1 86 ? 16.561 -10.786 -11.338 1.00 88.25 86 GLU A N 1
ATOM 714 C CA . GLU A 1 86 ? 16.714 -12.027 -10.547 1.00 88.25 86 GLU A CA 1
ATOM 715 C C . GLU A 1 86 ? 15.534 -12.330 -9.595 1.00 88.25 86 GLU A C 1
ATOM 717 O O . GLU A 1 86 ? 15.698 -12.791 -8.472 1.00 88.25 86 GLU A O 1
ATOM 722 N N . GLY A 1 87 ? 14.305 -12.027 -10.027 1.00 86.75 87 GLY A N 1
ATOM 723 C CA . GLY A 1 87 ? 13.098 -12.257 -9.225 1.00 86.75 87 GLY A CA 1
ATOM 724 C C . GLY A 1 87 ? 12.806 -11.206 -8.144 1.00 86.75 87 GLY A C 1
ATOM 725 O O . GLY A 1 87 ? 11.700 -11.226 -7.604 1.00 86.75 87 GLY A O 1
ATOM 726 N N . LYS A 1 88 ? 13.707 -10.247 -7.901 1.00 93.44 88 LYS A N 1
ATOM 727 C CA . LYS A 1 88 ? 13.547 -9.142 -6.941 1.00 93.44 88 LYS A CA 1
ATOM 728 C C . LYS A 1 88 ? 13.336 -7.793 -7.629 1.00 93.44 88 LYS A C 1
ATOM 730 O O . LYS A 1 88 ? 13.633 -7.622 -8.813 1.00 93.44 88 LYS A O 1
ATOM 735 N N . TYR A 1 89 ? 12.798 -6.843 -6.874 1.00 94.06 89 TYR A N 1
ATOM 736 C CA . TYR A 1 89 ? 12.682 -5.437 -7.249 1.00 94.06 89 TYR A CA 1
ATOM 737 C C . TYR A 1 89 ? 13.813 -4.634 -6.610 1.00 94.06 89 TYR A C 1
ATOM 739 O O . TYR A 1 89 ? 14.201 -4.914 -5.479 1.00 94.06 89 TYR A O 1
ATOM 747 N N . TYR A 1 90 ? 14.307 -3.626 -7.324 1.00 91.56 90 TYR A N 1
ATOM 748 C CA . TYR A 1 90 ? 15.377 -2.727 -6.903 1.00 91.56 90 TYR A CA 1
ATOM 749 C C . TYR A 1 90 ? 14.979 -1.283 -7.193 1.00 91.56 90 TYR A C 1
ATOM 751 O O . TYR A 1 90 ? 14.439 -0.990 -8.261 1.00 91.56 90 TYR A O 1
ATOM 759 N N . ILE A 1 91 ? 15.270 -0.374 -6.266 1.00 87.06 91 ILE A N 1
ATOM 760 C CA . ILE A 1 91 ? 15.094 1.065 -6.475 1.00 87.06 91 ILE A CA 1
ATOM 761 C C . ILE A 1 91 ? 16.310 1.594 -7.237 1.00 87.06 91 ILE A C 1
ATOM 763 O O . ILE A 1 91 ? 17.433 1.565 -6.732 1.00 87.06 91 ILE A O 1
ATOM 767 N N . ALA A 1 92 ? 16.099 2.099 -8.453 1.00 75.94 92 ALA A N 1
ATOM 768 C CA . ALA A 1 92 ? 17.142 2.777 -9.209 1.00 75.94 92 ALA A CA 1
ATOM 769 C C . ALA A 1 92 ? 17.567 4.043 -8.446 1.00 75.94 92 ALA A C 1
ATOM 771 O O . ALA A 1 92 ? 16.783 4.981 -8.292 1.00 75.94 92 ALA A O 1
ATOM 772 N N . SER A 1 93 ? 18.823 4.080 -7.987 1.00 59.09 93 SER A N 1
ATOM 773 C CA . SER A 1 93 ? 19.381 5.094 -7.070 1.00 59.09 93 SER A CA 1
ATOM 774 C C . SER A 1 93 ? 19.291 6.551 -7.548 1.00 59.09 93 SER A C 1
ATOM 776 O O . SER A 1 93 ? 19.618 7.466 -6.799 1.00 59.09 93 SER A O 1
ATOM 778 N N . LYS A 1 94 ? 18.842 6.788 -8.785 1.00 56.78 94 LYS A N 1
ATOM 779 C CA . LYS A 1 94 ? 18.774 8.107 -9.423 1.00 56.78 94 LYS A CA 1
ATOM 780 C C . LYS A 1 94 ? 17.428 8.825 -9.267 1.00 56.78 94 LYS A C 1
ATOM 782 O O . LYS A 1 94 ? 17.335 9.977 -9.669 1.00 56.78 94 LYS A O 1
ATOM 787 N N . ASN A 1 95 ? 16.402 8.188 -8.696 1.00 51.94 95 ASN A N 1
ATOM 788 C CA . ASN A 1 95 ? 15.051 8.754 -8.589 1.00 51.94 95 ASN A CA 1
ATOM 789 C C . ASN A 1 95 ? 14.494 8.667 -7.158 1.00 51.94 95 ASN A C 1
ATOM 791 O O . ASN A 1 95 ? 13.453 8.063 -6.921 1.00 51.94 95 ASN A O 1
ATOM 795 N N . THR A 1 96 ? 15.162 9.279 -6.182 1.00 48.09 96 THR A N 1
ATOM 796 C CA . THR A 1 96 ? 14.570 9.500 -4.851 1.00 48.09 96 THR A CA 1
ATOM 797 C C . THR A 1 96 ? 13.637 10.713 -4.921 1.00 48.09 96 THR A C 1
ATOM 799 O O . THR A 1 96 ? 14.038 11.832 -4.596 1.00 48.09 96 THR A O 1
ATOM 802 N N . ASN A 1 97 ? 12.419 10.533 -5.440 1.00 51.84 97 ASN A N 1
ATOM 803 C CA . ASN A 1 97 ? 11.504 11.645 -5.704 1.00 51.84 97 ASN A CA 1
ATOM 804 C C . ASN A 1 97 ? 10.468 11.842 -4.580 1.00 51.84 97 ASN A C 1
ATOM 806 O O . ASN A 1 97 ? 9.526 11.075 -4.443 1.00 51.84 97 ASN A O 1
ATOM 810 N N . LYS A 1 98 ? 10.716 12.887 -3.784 1.00 47.75 98 LYS A N 1
ATOM 811 C CA . LYS A 1 98 ? 9.865 13.911 -3.129 1.00 47.75 98 LYS A CA 1
ATOM 812 C C . LYS A 1 98 ? 8.332 13.784 -2.929 1.00 47.75 98 LYS A C 1
ATOM 814 O O . LYS A 1 98 ? 7.797 14.676 -2.283 1.00 47.75 98 LYS A O 1
ATOM 819 N N . GLU A 1 99 ? 7.614 12.753 -3.374 1.00 50.12 99 GLU A N 1
ATOM 820 C CA . GLU A 1 99 ? 6.161 12.586 -3.100 1.00 50.12 99 GLU A CA 1
ATOM 821 C C . GLU A 1 99 ? 5.856 11.582 -1.971 1.00 50.12 99 GLU A C 1
ATOM 823 O O . GLU A 1 99 ? 4.723 11.130 -1.787 1.00 50.12 99 GLU A O 1
ATOM 828 N N . CYS A 1 100 ? 6.866 11.220 -1.185 1.00 51.53 100 CYS A N 1
ATOM 829 C CA . CYS A 1 100 ? 6.689 10.357 -0.030 1.00 51.53 100 CYS A CA 1
ATOM 830 C C . CYS A 1 100 ? 6.095 11.152 1.145 1.00 51.53 100 CYS A C 1
ATOM 832 O O . CYS A 1 100 ? 6.822 11.853 1.843 1.00 51.53 100 CYS A O 1
ATOM 834 N N . GLY A 1 101 ? 4.784 11.041 1.372 1.00 58.59 101 GLY A N 1
ATOM 835 C CA . GLY A 1 101 ? 4.157 11.577 2.590 1.00 58.59 101 GLY A CA 1
ATOM 836 C C . GLY A 1 101 ? 2.631 11.610 2.576 1.00 58.59 101 GLY A C 1
ATOM 837 O O . GLY A 1 101 ? 2.005 11.409 3.614 1.00 58.59 101 GLY A O 1
ATOM 838 N N . VAL A 1 102 ? 2.020 11.760 1.395 1.00 65.50 102 VAL A N 1
ATOM 839 C CA . VAL A 1 102 ? 0.558 11.927 1.283 1.00 65.50 102 VAL A CA 1
ATOM 840 C C . VAL A 1 102 ? -0.193 10.727 1.868 1.00 65.50 102 VAL A C 1
ATOM 842 O O . VAL A 1 102 ? -1.094 10.900 2.678 1.00 65.50 102 VAL A O 1
ATOM 845 N N . VAL A 1 103 ? 0.222 9.497 1.536 1.00 73.12 103 VAL A N 1
ATOM 846 C CA . VAL A 1 103 ? -0.418 8.288 2.089 1.00 73.12 103 VAL A CA 1
ATOM 847 C C . VAL A 1 103 ? -0.282 8.248 3.607 1.00 73.12 103 VAL A C 1
ATOM 849 O O . VAL A 1 103 ? -1.277 8.034 4.285 1.00 73.12 103 VAL A O 1
ATOM 852 N N . SER A 1 104 ? 0.912 8.497 4.153 1.00 76.38 104 SER A N 1
ATOM 853 C CA . SER A 1 104 ? 1.144 8.425 5.598 1.00 76.38 104 SER A CA 1
ATOM 854 C C . SER A 1 104 ? 0.359 9.471 6.391 1.00 76.38 104 SER A C 1
ATOM 856 O O . SER A 1 104 ? -0.176 9.154 7.452 1.00 76.38 104 SER A O 1
ATOM 858 N N . GLU A 1 105 ? 0.259 10.703 5.892 1.00 78.06 105 GLU A N 1
ATOM 859 C CA . GLU A 1 105 ? -0.450 11.794 6.572 1.00 78.06 105 GLU A CA 1
ATOM 860 C C . GLU A 1 105 ? -1.964 11.561 6.554 1.00 78.06 105 GLU A C 1
ATOM 862 O O . GLU A 1 105 ? -2.622 11.561 7.602 1.00 78.06 105 GLU A O 1
ATOM 867 N N . THR A 1 106 ? -2.509 11.274 5.371 1.00 76.94 106 THR A N 1
ATOM 868 C CA . THR A 1 106 ? -3.928 10.968 5.192 1.00 76.94 106 THR A CA 1
ATOM 869 C C . THR A 1 106 ? -4.324 9.721 5.981 1.00 76.94 106 THR A C 1
ATOM 871 O O . THR A 1 106 ? -5.349 9.711 6.660 1.00 76.94 106 THR A O 1
ATOM 874 N N . GLN A 1 107 ? -3.483 8.689 5.990 1.00 81.69 107 GLN A N 1
ATOM 875 C CA . GLN A 1 107 ? -3.741 7.474 6.754 1.00 81.69 107 GLN A CA 1
ATOM 876 C C . GLN A 1 107 ? -3.677 7.694 8.263 1.00 81.69 107 GLN A C 1
ATOM 878 O O . GLN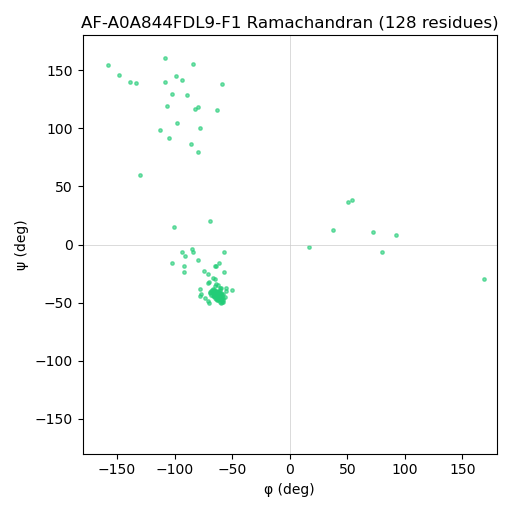 A 1 107 ? -4.522 7.164 8.984 1.00 81.69 107 GLN A O 1
ATOM 883 N N . LYS A 1 108 ? -2.725 8.489 8.762 1.00 83.19 108 LYS A N 1
ATOM 884 C CA . LYS A 1 108 ? -2.636 8.804 10.192 1.00 83.19 108 LYS A CA 1
ATOM 885 C C . LYS A 1 108 ? -3.905 9.502 10.682 1.00 83.19 108 LYS A C 1
ATOM 887 O O . LYS A 1 108 ? -4.477 9.090 11.689 1.00 83.19 108 LYS A O 1
ATOM 892 N N . SER A 1 109 ? -4.381 10.505 9.944 1.00 83.56 109 SER A N 1
ATOM 893 C CA . SER A 1 109 ? -5.628 11.202 10.291 1.00 83.56 109 SER A CA 1
ATOM 894 C C . SER A 1 109 ? -6.855 10.280 10.237 1.00 83.56 109 SER A C 1
ATOM 896 O O . SER A 1 109 ? -7.688 10.306 11.145 1.00 83.56 109 SER A O 1
ATOM 898 N N . ALA A 1 110 ? -6.948 9.407 9.228 1.00 82.06 110 ALA A N 1
ATOM 899 C CA . ALA A 1 110 ? -8.016 8.413 9.131 1.00 82.06 110 ALA A CA 1
ATOM 900 C C . ALA A 1 110 ? -7.986 7.410 10.299 1.00 82.06 110 ALA A C 1
ATOM 902 O O . ALA A 1 110 ? -9.035 7.073 10.847 1.00 82.06 110 ALA A O 1
ATOM 903 N N . LEU A 1 111 ? -6.796 6.973 10.720 1.00 83.56 111 LEU A N 1
ATOM 904 C CA . LEU A 1 111 ? -6.615 6.061 11.848 1.00 83.56 111 LEU A CA 1
ATOM 905 C C . LEU A 1 111 ? -7.088 6.688 13.163 1.00 83.56 111 LEU A C 1
ATOM 907 O O . LEU A 1 111 ? -7.856 6.069 13.896 1.00 83.56 111 LEU A O 1
ATOM 911 N N . GLU A 1 112 ? -6.680 7.928 13.438 1.00 87.12 112 GLU A N 1
ATOM 912 C CA . GLU A 1 112 ? -7.084 8.660 14.644 1.00 87.12 112 GLU A CA 1
ATOM 913 C C . GLU A 1 112 ? -8.605 8.867 14.709 1.00 87.12 112 GLU A C 1
ATOM 915 O O . GLU A 1 112 ? -9.213 8.700 15.769 1.00 87.12 112 GLU A O 1
ATOM 920 N N . ASN A 1 113 ? -9.236 9.199 13.581 1.00 84.38 113 ASN A N 1
ATOM 921 C CA . ASN A 1 113 ? -10.686 9.379 13.510 1.00 84.38 113 ASN A CA 1
ATOM 922 C C . ASN A 1 113 ? -11.442 8.061 13.697 1.00 84.38 113 ASN A C 1
ATOM 924 O O . ASN A 1 113 ? -12.417 8.011 14.449 1.00 84.38 113 ASN A O 1
ATOM 928 N N . ASN A 1 114 ? -10.978 6.985 13.064 1.00 85.25 114 ASN A N 1
ATOM 929 C CA . ASN A 1 114 ? -11.613 5.677 13.185 1.00 85.25 114 ASN A CA 1
ATOM 930 C C . ASN A 1 114 ? -11.482 5.104 14.595 1.00 85.25 114 ASN A C 1
ATOM 932 O O . ASN A 1 114 ? -12.449 4.537 15.101 1.00 85.25 114 ASN A O 1
ATOM 936 N N . GLN A 1 115 ? -10.337 5.300 15.255 1.00 85.88 115 GLN A N 1
ATOM 937 C CA . GLN A 1 115 ? -10.160 4.914 16.654 1.00 85.88 115 GLN A CA 1
ATOM 938 C C . GLN A 1 115 ? -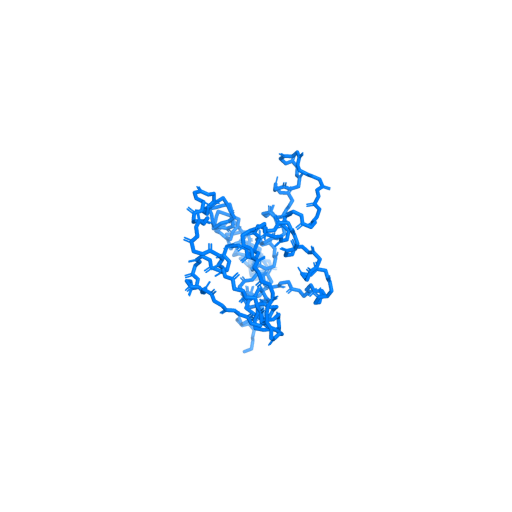11.190 5.617 17.546 1.00 85.88 115 GLN A C 1
ATOM 940 O O . GLN A 1 115 ? -11.917 4.952 18.280 1.00 85.88 115 GLN A O 1
ATOM 945 N N . LYS A 1 116 ? -11.332 6.945 17.413 1.00 86.81 116 LYS A N 1
ATOM 946 C CA . LYS A 1 116 ? -12.328 7.725 18.168 1.00 86.81 116 LYS A CA 1
ATOM 947 C C . LYS A 1 116 ? -13.756 7.234 17.924 1.00 86.81 116 LYS A C 1
ATOM 949 O O . LYS A 1 116 ? -14.538 7.142 18.867 1.00 86.81 116 LYS A O 1
ATOM 954 N N . LEU A 1 117 ? -14.102 6.923 16.672 1.00 85.38 117 LEU A N 1
ATOM 955 C CA . LEU A 1 117 ? -15.425 6.409 16.318 1.00 85.38 117 LEU A CA 1
ATOM 956 C C . LEU A 1 117 ? -15.679 5.034 16.951 1.00 85.38 117 LEU A C 1
ATOM 958 O O . LEU A 1 117 ? -16.738 4.817 17.533 1.00 85.38 117 LEU A O 1
ATOM 962 N N . MET A 1 118 ? -14.709 4.120 16.874 1.00 85.12 118 MET A N 1
ATOM 963 C CA . MET A 1 118 ? -14.820 2.786 17.469 1.00 85.12 118 MET A CA 1
ATOM 964 C C . MET A 1 118 ? -14.932 2.849 18.991 1.00 85.12 118 MET A C 1
ATOM 966 O O . MET A 1 118 ? -15.777 2.165 19.566 1.00 85.12 118 MET A O 1
ATOM 970 N N . ASP A 1 119 ? -14.148 3.709 19.638 1.00 86.12 119 ASP A N 1
ATOM 971 C CA . ASP A 1 119 ? -14.225 3.920 21.083 1.00 86.12 119 ASP A CA 1
ATOM 972 C C . ASP A 1 119 ? -15.606 4.468 21.489 1.00 86.12 119 ASP A C 1
ATOM 974 O O . ASP A 1 119 ? -16.199 4.003 22.464 1.00 86.12 119 ASP A O 1
ATOM 978 N N . ALA A 1 120 ? -16.174 5.394 20.704 1.00 84.31 120 ALA A N 1
ATOM 979 C CA . ALA A 1 120 ? -17.523 5.913 20.928 1.00 84.31 120 ALA A CA 1
ATOM 980 C C . ALA A 1 120 ? -18.612 4.839 20.751 1.00 84.31 120 ALA A C 1
ATOM 982 O O . ALA A 1 120 ? -19.553 4.780 21.543 1.00 84.31 120 ALA A O 1
ATOM 983 N N . LEU A 1 121 ? -18.482 3.967 19.745 1.00 83.31 121 LEU A N 1
ATOM 984 C CA . LEU A 1 121 ? -19.412 2.856 19.516 1.00 83.31 121 LEU A CA 1
ATOM 985 C C . LEU A 1 121 ? -19.351 1.817 20.641 1.00 83.31 121 LEU A C 1
ATOM 987 O O . LEU A 1 121 ? -20.394 1.346 21.094 1.00 83.31 121 LEU A O 1
ATOM 991 N N . ILE A 1 122 ? -18.148 1.482 21.116 1.00 85.88 122 ILE A N 1
ATOM 992 C CA . ILE A 1 122 ? -17.958 0.579 22.260 1.00 85.88 122 ILE A CA 1
ATOM 993 C C . ILE A 1 122 ? -18.641 1.165 23.493 1.00 85.88 122 ILE A C 1
ATOM 995 O O . ILE A 1 122 ? -19.467 0.488 24.105 1.00 85.88 122 ILE A O 1
ATOM 999 N N . LYS A 1 123 ? -18.368 2.439 23.795 1.00 86.44 123 LYS A N 1
ATOM 1000 C CA . LYS A 1 123 ? -18.976 3.145 24.924 1.00 86.44 123 LYS A CA 1
ATOM 1001 C C . LYS A 1 123 ? -20.506 3.133 24.851 1.00 86.44 123 LYS A C 1
ATOM 1003 O O . LYS A 1 123 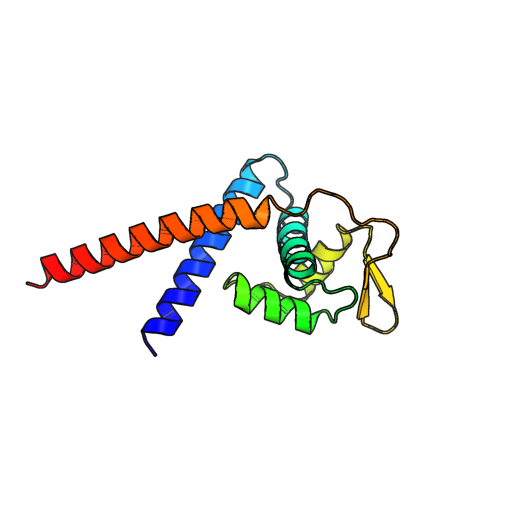? -21.159 2.807 25.834 1.00 86.44 123 LYS A O 1
ATOM 1008 N N . TYR A 1 124 ? -21.083 3.406 23.680 1.00 87.94 124 TYR A N 1
ATOM 1009 C CA . TYR A 1 124 ? -22.536 3.368 23.487 1.00 87.94 124 TYR A CA 1
ATOM 1010 C C . TYR A 1 124 ? -23.142 1.988 23.791 1.00 87.94 124 TYR A C 1
ATOM 1012 O O . TYR A 1 124 ? -24.202 1.892 24.408 1.00 87.94 124 TYR A O 1
ATOM 1020 N N . ILE A 1 125 ? -22.481 0.908 23.362 1.00 87.81 125 ILE A N 1
ATOM 1021 C CA . ILE A 1 125 ? -22.946 -0.464 23.615 1.00 87.81 125 ILE A CA 1
ATOM 1022 C C . ILE A 1 125 ? -22.863 -0.805 25.108 1.00 87.81 125 ILE A C 1
ATOM 1024 O O . ILE A 1 125 ? -23.760 -1.472 25.624 1.00 87.81 125 ILE A O 1
ATOM 1028 N N . GLU A 1 126 ? -21.810 -0.364 25.797 1.00 87.69 126 GLU A N 1
ATOM 1029 C CA . GLU A 1 126 ? -21.632 -0.564 27.241 1.00 87.69 126 GLU A CA 1
ATOM 1030 C C . GLU A 1 126 ? -22.698 0.184 28.051 1.00 87.69 126 GLU A C 1
ATOM 1032 O O . GLU A 1 126 ? -23.323 -0.397 28.939 1.00 87.69 126 GLU A O 1
ATOM 1037 N N . GLU A 1 127 ? -22.975 1.436 27.684 1.00 88.88 127 GLU A N 1
ATOM 1038 C CA . GLU A 1 127 ? -24.014 2.262 28.306 1.00 88.88 127 GLU A CA 1
ATOM 1039 C C . GLU A 1 127 ? -25.423 1.704 28.069 1.00 88.88 127 GLU A C 1
ATOM 1041 O O . GLU A 1 127 ? -26.258 1.763 28.963 1.00 88.88 127 GLU A O 1
ATOM 1046 N N . LYS A 1 128 ? -25.697 1.119 26.895 1.00 80.19 128 LYS A N 1
ATOM 1047 C CA . LYS A 1 128 ? -26.995 0.488 26.589 1.00 80.19 128 LYS A CA 1
ATOM 1048 C C . LYS A 1 128 ? -27.184 -0.919 27.155 1.00 80.19 128 LYS A C 1
ATOM 1050 O O . LYS A 1 128 ? -28.299 -1.437 27.097 1.00 80.19 128 LYS A O 1
ATOM 1055 N N . ARG A 1 129 ? -26.115 -1.566 27.620 1.00 65.19 129 ARG A N 1
ATOM 1056 C CA . ARG A 1 129 ? -26.169 -2.883 28.277 1.00 65.19 129 ARG A CA 1
ATOM 1057 C C . ARG A 1 129 ? -26.335 -2.794 29.797 1.00 65.19 129 ARG A C 1
ATOM 1059 O O . ARG A 1 129 ? -26.549 -3.842 30.405 1.00 65.19 129 ARG A O 1
ATOM 1066 N N . SER A 1 130 ? -26.213 -1.597 30.374 1.00 48.81 130 SER A N 1
ATOM 1067 C CA . SER A 1 130 ? -26.449 -1.307 31.798 1.00 48.81 130 SER A CA 1
ATOM 1068 C C . SER A 1 130 ? -27.903 -0.916 32.045 1.00 48.81 130 SER A C 1
ATOM 1070 O O . SER A 1 130 ? -28.396 -1.226 33.149 1.00 48.81 130 SER A O 1
#

Mean predicted aligned error: 7.53 Å